Protein AF-A0A352SKY1-F1 (afdb_monomer_lite)

Secondary structure (DSSP, 8-state):
-HHHHIIIIIIHHHHHHTS---HHHHHHHHHHHHHHHHHH--HHHHHHHHHHHIIIII---HHHHHHHHHHHHHH---

Sequence (78 aa):
LGLFIHMVLVYGTLLKVVGKMSLRKFLIAMRPAMLLGFSTSSSSATLPLTMDRVKNHVGVDDEVASFVLPIGATINMD

Structure (mmCIF, N/CA/C/O backbone):
data_AF-A0A352SKY1-F1
#
_entry.id   AF-A0A352SKY1-F1
#
loop_
_atom_site.group_PDB
_atom_site.id
_atom_site.type_symbol
_atom_site.label_atom_id
_atom_site.label_alt_id
_atom_site.label_comp_id
_atom_site.label_asym_id
_atom_site.label_entity_id
_atom_site.label_seq_id
_atom_site.pdbx_PDB_ins_code
_atom_site.Cartn_x
_atom_site.Cartn_y
_atom_site.Cartn_z
_atom_site.occupancy
_atom_site.B_iso_or_equiv
_atom_site.auth_seq_id
_atom_site.auth_comp_id
_atom_site.auth_asym_id
_atom_site.auth_atom_id
_atom_site.pdbx_PDB_model_num
ATOM 1 N N . LEU A 1 1 ? 5.527 -10.151 -16.985 1.00 91.00 1 LEU A N 1
ATOM 2 C CA . LEU A 1 1 ? 4.269 -10.939 -17.014 1.00 91.00 1 LEU A CA 1
ATOM 3 C C . LEU A 1 1 ? 3.995 -11.636 -15.679 1.00 91.00 1 LEU A C 1
ATOM 5 O O . LEU A 1 1 ? 2.940 -11.386 -15.116 1.00 91.00 1 LEU A O 1
ATOM 9 N N . GLY A 1 2 ? 4.933 -12.425 -15.133 1.00 96.06 2 GLY A N 1
ATOM 10 C CA . GLY A 1 2 ? 4.757 -13.122 -13.844 1.00 96.06 2 GLY A CA 1
ATOM 11 C C . GLY A 1 2 ? 4.368 -12.213 -12.669 1.00 96.06 2 GLY A C 1
ATOM 12 O O . GLY A 1 2 ? 3.332 -12.439 -12.060 1.00 96.06 2 GLY A O 1
ATOM 13 N N . LEU A 1 3 ? 5.114 -11.128 -12.429 1.00 92.56 3 LEU A N 1
ATOM 14 C CA . LEU A 1 3 ? 4.818 -10.160 -11.355 1.00 92.56 3 LEU A CA 1
ATOM 15 C C . LEU A 1 3 ? 3.438 -9.501 -11.491 1.00 92.56 3 LEU A C 1
ATOM 17 O O . LEU A 1 3 ? 2.748 -9.274 -10.505 1.00 92.56 3 LEU A O 1
ATOM 21 N N . PHE A 1 4 ? 3.000 -9.237 -12.725 1.00 92.81 4 PHE A N 1
ATOM 22 C CA . PHE A 1 4 ? 1.669 -8.686 -12.975 1.00 92.81 4 PHE A CA 1
ATOM 23 C C . PHE A 1 4 ? 0.572 -9.691 -12.601 1.00 92.81 4 PHE A C 1
ATOM 25 O O . PHE A 1 4 ? -0.399 -9.335 -11.938 1.00 92.81 4 PHE A O 1
ATOM 32 N N . ILE A 1 5 ? 0.748 -10.962 -12.977 1.00 95.38 5 ILE A N 1
ATOM 33 C CA . ILE A 1 5 ? -0.167 -12.042 -12.591 1.00 95.38 5 ILE A CA 1
ATOM 34 C C . ILE A 1 5 ? -0.156 -12.225 -11.070 1.00 95.38 5 ILE A C 1
ATOM 36 O O . ILE A 1 5 ? -1.221 -12.342 -10.473 1.00 95.38 5 ILE A O 1
ATOM 40 N N . HIS A 1 6 ? 1.018 -12.196 -10.438 1.00 93.75 6 HIS A N 1
ATOM 41 C CA . HIS A 1 6 ? 1.159 -12.310 -8.989 1.00 93.75 6 HIS A CA 1
ATOM 42 C C . HIS A 1 6 ? 0.425 -11.173 -8.257 1.00 93.75 6 HIS A C 1
ATOM 44 O O . HIS A 1 6 ? -0.419 -11.426 -7.399 1.00 93.75 6 HIS A O 1
ATOM 50 N N . MET A 1 7 ? 0.628 -9.924 -8.684 1.00 92.50 7 MET A N 1
ATOM 51 C CA . MET A 1 7 ? -0.068 -8.751 -8.145 1.00 92.50 7 MET A CA 1
ATOM 52 C C . MET A 1 7 ? -1.593 -8.845 -8.292 1.00 92.50 7 MET A C 1
ATOM 54 O O . MET A 1 7 ? -2.336 -8.556 -7.354 1.00 92.50 7 MET A O 1
ATOM 58 N N . VAL A 1 8 ? -2.091 -9.241 -9.464 1.00 93.19 8 VAL A N 1
ATOM 59 C CA . VAL A 1 8 ? -3.537 -9.232 -9.731 1.00 93.19 8 VAL A CA 1
ATOM 60 C C . VAL A 1 8 ? -4.236 -10.453 -9.137 1.00 93.19 8 VAL A C 1
ATOM 62 O O . VAL A 1 8 ? -5.302 -10.307 -8.541 1.00 93.19 8 VAL A O 1
ATOM 65 N N . LEU A 1 9 ? -3.667 -11.650 -9.290 1.00 94.38 9 LEU A N 1
ATOM 66 C CA . LEU A 1 9 ? -4.303 -12.892 -8.853 1.00 94.38 9 LEU A CA 1
ATOM 67 C C . LEU A 1 9 ? -3.972 -13.233 -7.406 1.00 94.38 9 LEU A C 1
ATOM 69 O O . LEU A 1 9 ? -4.894 -13.511 -6.651 1.00 94.38 9 LEU A O 1
ATOM 73 N N . VAL A 1 10 ? -2.706 -13.195 -6.987 1.00 94.56 10 VAL A N 1
ATOM 74 C CA . VAL A 1 10 ? -2.336 -13.585 -5.615 1.00 94.56 10 VAL A CA 1
ATOM 75 C C . VAL A 1 10 ? -2.701 -12.466 -4.645 1.00 94.56 10 VAL A C 1
ATOM 77 O O . VAL A 1 10 ? -3.589 -12.637 -3.810 1.00 94.56 10 VAL A O 1
ATOM 80 N N . TYR A 1 11 ? -2.123 -11.277 -4.817 1.00 92.44 11 TYR A N 1
ATOM 81 C CA . TYR A 1 11 ? -2.423 -10.152 -3.928 1.00 92.44 11 TYR A CA 1
ATOM 82 C C . TYR A 1 11 ? -3.852 -9.637 -4.074 1.00 92.44 11 TYR A C 1
ATOM 84 O O . TYR A 1 11 ? -4.502 -9.325 -3.076 1.00 92.44 11 TYR A O 1
ATOM 92 N N . GLY A 1 12 ? -4.391 -9.592 -5.294 1.00 93.12 12 GLY A N 1
ATOM 93 C CA . GLY A 1 12 ? -5.774 -9.168 -5.508 1.00 93.12 12 GLY A CA 1
ATOM 94 C C . GLY A 1 12 ? -6.809 -10.084 -4.851 1.00 93.12 12 GLY A C 1
ATOM 95 O O . GLY A 1 12 ? -7.797 -9.579 -4.309 1.00 93.12 12 GLY A O 1
ATOM 96 N N . THR A 1 13 ? -6.598 -11.405 -4.843 1.00 94.19 13 THR A N 1
ATOM 97 C CA . THR A 1 13 ? -7.507 -12.328 -4.139 1.00 94.19 13 THR A CA 1
ATOM 98 C C . THR A 1 13 ? -7.337 -12.245 -2.628 1.00 94.19 13 THR A C 1
ATOM 100 O O . THR A 1 13 ? -8.348 -12.149 -1.931 1.00 94.19 13 THR A O 1
ATOM 103 N N . LEU A 1 14 ? -6.105 -12.172 -2.114 1.00 94.31 14 LEU A N 1
ATOM 104 C CA . LEU A 1 14 ? -5.841 -11.991 -0.681 1.00 94.31 14 LEU A CA 1
ATOM 105 C C . LEU A 1 14 ? -6.467 -10.702 -0.138 1.00 94.31 14 LEU A C 1
ATOM 107 O O . LEU A 1 14 ? -7.165 -10.736 0.876 1.00 94.31 14 LEU A O 1
ATOM 111 N N . LEU A 1 15 ? -6.310 -9.579 -0.843 1.00 94.25 15 LEU A N 1
ATOM 112 C CA . LEU A 1 15 ? -6.933 -8.306 -0.466 1.00 94.25 15 LEU A CA 1
ATOM 113 C C . LEU A 1 15 ? -8.460 -8.398 -0.426 1.00 94.25 15 LEU A C 1
ATOM 115 O O . LEU A 1 15 ? -9.090 -7.826 0.463 1.00 94.25 15 LEU A O 1
ATOM 119 N N . LYS A 1 16 ? -9.062 -9.131 -1.367 1.00 93.06 16 LYS A N 1
ATOM 120 C CA . LYS A 1 16 ? -10.518 -9.278 -1.445 1.00 93.06 16 LYS A CA 1
ATOM 121 C C . LYS A 1 16 ? -11.071 -10.212 -0.368 1.00 93.06 16 LYS A C 1
ATOM 123 O O . LYS A 1 16 ? -12.116 -9.906 0.199 1.00 93.06 16 LYS A O 1
ATOM 128 N N . VAL A 1 17 ? -10.404 -11.336 -0.109 1.00 95.19 17 VAL A N 1
ATOM 129 C CA . VAL A 1 17 ? -10.881 -12.383 0.811 1.00 95.19 17 VAL A CA 1
ATOM 130 C C . VAL A 1 17 ? -10.530 -12.055 2.261 1.00 95.19 17 VAL A C 1
ATOM 132 O O . VAL A 1 17 ? -11.400 -12.126 3.125 1.00 95.19 17 VAL A O 1
ATOM 135 N N . VAL A 1 18 ? -9.284 -11.657 2.527 1.00 94.69 18 VAL A N 1
ATOM 136 C CA . VAL A 1 18 ? -8.781 -11.378 3.881 1.00 94.69 18 VAL A CA 1
ATOM 137 C C . VAL A 1 18 ? -8.993 -9.911 4.238 1.00 94.69 18 VAL A C 1
ATOM 139 O O . VAL A 1 18 ? -9.648 -9.598 5.227 1.00 94.69 18 VAL A O 1
ATOM 142 N N . GLY A 1 19 ? -8.494 -9.002 3.395 1.00 89.25 19 GLY A N 1
ATOM 143 C CA . GLY A 1 19 ? -8.555 -7.557 3.642 1.00 89.25 19 GLY A CA 1
ATOM 144 C C . GLY A 1 19 ? -9.926 -6.920 3.395 1.00 89.25 19 GLY A C 1
ATOM 145 O O . GLY A 1 19 ? -10.099 -5.735 3.664 1.00 89.25 19 GLY A O 1
ATOM 146 N N . LYS A 1 20 ? -10.894 -7.674 2.847 1.00 92.56 20 LYS A N 1
ATOM 147 C CA . LYS A 1 20 ? -12.236 -7.203 2.448 1.00 92.56 20 LYS A CA 1
ATOM 148 C C . LYS A 1 20 ? -12.210 -5.903 1.626 1.00 92.56 20 LYS A C 1
ATOM 150 O O . LYS A 1 20 ? -13.172 -5.133 1.622 1.00 92.56 20 LYS A O 1
ATOM 155 N N . MET A 1 21 ? -11.124 -5.669 0.887 1.00 91.50 21 MET A N 1
ATOM 156 C CA . MET A 1 21 ? -10.905 -4.468 0.089 1.00 91.50 21 MET A CA 1
ATOM 157 C C . MET A 1 21 ? -10.783 -4.821 -1.390 1.00 91.50 21 MET A C 1
ATOM 159 O O . MET A 1 21 ? -10.138 -5.788 -1.787 1.00 91.50 21 MET A O 1
ATOM 163 N N . SER A 1 22 ? -11.400 -4.010 -2.250 1.00 93.19 22 SER A N 1
ATOM 164 C CA . SER A 1 22 ? -11.262 -4.190 -3.695 1.00 93.19 22 SER A CA 1
ATOM 165 C C . SER A 1 22 ? -9.857 -3.803 -4.165 1.00 93.19 22 SER A C 1
ATOM 167 O O . SER A 1 22 ? -9.392 -2.708 -3.834 1.00 93.19 22 SER A O 1
ATOM 169 N N . LEU A 1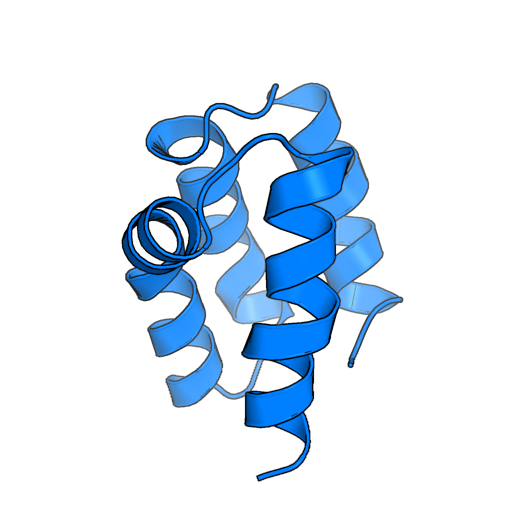 23 ? -9.261 -4.615 -5.042 1.00 91.44 23 LEU A N 1
ATOM 170 C CA . LEU A 1 23 ? -7.967 -4.337 -5.678 1.00 91.44 23 LEU A CA 1
ATOM 171 C C . LEU A 1 23 ? -7.904 -2.931 -6.299 1.00 91.44 23 LEU A C 1
ATOM 173 O O . LEU A 1 23 ? -6.915 -2.226 -6.147 1.00 91.44 23 LEU A O 1
ATOM 177 N N . ARG A 1 24 ? -8.989 -2.467 -6.933 1.00 93.69 24 ARG A N 1
ATOM 178 C CA . ARG A 1 24 ? -9.045 -1.126 -7.536 1.00 93.69 24 ARG A CA 1
ATOM 179 C C . ARG A 1 24 ? -8.813 -0.005 -6.516 1.00 93.69 24 ARG A C 1
ATOM 181 O O . ARG A 1 24 ? -8.045 0.908 -6.797 1.00 93.69 24 ARG A O 1
ATOM 188 N N . LYS A 1 25 ? -9.459 -0.070 -5.344 1.00 93.38 25 LYS A N 1
ATOM 189 C CA . LYS A 1 25 ? -9.265 0.920 -4.269 1.00 93.38 25 LYS A CA 1
ATOM 190 C C . LYS A 1 25 ? -7.820 0.911 -3.770 1.00 93.38 25 LYS A C 1
ATOM 192 O O . LYS A 1 25 ? -7.226 1.978 -3.662 1.00 93.38 25 LYS A O 1
ATOM 197 N N . PHE A 1 26 ? -7.247 -0.278 -3.564 1.00 94.62 26 PHE A N 1
ATOM 198 C CA . PHE A 1 26 ? -5.845 -0.427 -3.171 1.00 94.62 26 PHE A CA 1
ATOM 199 C C . PHE A 1 26 ? -4.892 0.213 -4.183 1.00 94.62 26 PHE A C 1
ATOM 201 O O . PHE A 1 26 ? -4.068 1.042 -3.814 1.00 94.62 26 PHE A O 1
ATOM 208 N N . LEU A 1 27 ? -5.043 -0.112 -5.470 1.00 94.56 27 LEU A N 1
ATOM 209 C CA . LEU A 1 27 ? -4.171 0.407 -6.522 1.00 94.56 27 LEU A CA 1
ATOM 210 C C . LEU A 1 27 ? -4.260 1.931 -6.651 1.00 94.56 27 LEU A C 1
ATOM 212 O O . LEU A 1 27 ? -3.237 2.582 -6.842 1.00 94.56 27 LEU A O 1
ATOM 216 N N . ILE A 1 28 ? -5.457 2.513 -6.518 1.00 95.38 28 ILE A N 1
ATOM 217 C CA . ILE A 1 28 ? -5.638 3.973 -6.530 1.00 95.38 28 ILE A CA 1
ATOM 218 C C . ILE A 1 28 ? -4.944 4.609 -5.320 1.00 95.38 28 ILE A C 1
ATOM 220 O O . ILE A 1 28 ? -4.225 5.596 -5.480 1.00 95.38 28 ILE A O 1
ATOM 224 N N . ALA A 1 29 ? -5.119 4.034 -4.128 1.00 95.50 29 ALA A N 1
ATOM 225 C CA . ALA A 1 29 ? -4.479 4.527 -2.915 1.00 95.50 29 ALA A CA 1
ATOM 226 C C . ALA A 1 29 ? -2.949 4.429 -3.006 1.00 95.50 29 ALA A C 1
ATOM 228 O O . ALA A 1 29 ? -2.267 5.402 -2.704 1.00 95.50 29 ALA A O 1
ATOM 229 N N . MET A 1 30 ? -2.402 3.318 -3.497 1.00 96.56 30 MET A N 1
ATOM 230 C CA . MET A 1 30 ? -0.959 3.050 -3.521 1.00 96.56 30 MET A CA 1
ATOM 231 C C . MET A 1 30 ? -0.221 3.546 -4.773 1.00 96.56 30 MET A C 1
ATOM 233 O O . MET A 1 30 ? 1.008 3.481 -4.818 1.00 96.56 30 MET A O 1
ATOM 237 N N . ARG A 1 31 ? -0.927 4.085 -5.780 1.00 96.19 31 ARG A N 1
ATOM 238 C CA . ARG A 1 31 ? -0.340 4.522 -7.064 1.00 96.19 31 ARG A CA 1
ATOM 239 C C . ARG A 1 31 ? 0.928 5.379 -6.926 1.00 96.19 31 ARG A C 1
ATOM 241 O O . ARG A 1 31 ? 1.883 5.083 -7.638 1.00 96.19 31 ARG A O 1
ATOM 248 N N . PRO A 1 32 ? 0.990 6.402 -6.047 1.00 96.06 32 PRO A N 1
ATOM 249 C CA . PRO A 1 32 ? 2.181 7.245 -5.934 1.00 96.06 32 PRO A CA 1
ATOM 250 C C . PRO A 1 32 ? 3.422 6.474 -5.467 1.00 96.06 32 PRO A C 1
ATOM 252 O O . PRO A 1 32 ? 4.488 6.622 -6.055 1.00 96.06 32 PRO A O 1
ATOM 255 N N . ALA A 1 33 ? 3.273 5.609 -4.459 1.00 96.06 33 ALA A N 1
ATOM 256 C CA . ALA A 1 33 ? 4.367 4.796 -3.933 1.00 96.06 33 ALA A CA 1
ATOM 257 C C . ALA A 1 33 ? 4.848 3.755 -4.954 1.00 96.06 33 ALA A C 1
ATOM 259 O O . ALA A 1 33 ? 6.050 3.594 -5.142 1.00 96.06 33 ALA A O 1
ATOM 260 N N . MET A 1 34 ? 3.919 3.115 -5.676 1.00 94.88 34 MET A N 1
ATOM 261 C CA . MET A 1 34 ? 4.263 2.173 -6.747 1.00 94.88 34 MET A CA 1
ATOM 262 C C . MET A 1 34 ? 5.031 2.847 -7.891 1.00 94.88 34 MET A C 1
ATOM 264 O O . MET A 1 34 ? 6.016 2.297 -8.376 1.00 94.88 34 MET A O 1
ATOM 268 N N . LEU A 1 35 ? 4.612 4.045 -8.313 1.00 96.12 35 LEU A N 1
ATOM 269 C CA . LEU A 1 35 ? 5.307 4.800 -9.360 1.00 96.12 35 LEU A CA 1
ATOM 270 C C . LEU A 1 35 ? 6.692 5.263 -8.906 1.00 96.12 35 LEU A C 1
ATOM 272 O O . LEU A 1 35 ? 7.640 5.180 -9.683 1.00 96.12 35 LEU A O 1
ATOM 276 N N . LEU A 1 36 ? 6.817 5.711 -7.653 1.00 96.31 36 LEU A N 1
ATOM 277 C CA . LEU A 1 36 ? 8.112 6.067 -7.082 1.00 96.31 36 LEU A CA 1
ATOM 278 C C . LEU A 1 36 ? 9.039 4.849 -7.055 1.00 96.31 36 LEU A C 1
ATOM 280 O O . LEU A 1 36 ? 10.155 4.948 -7.544 1.00 96.31 36 LEU A O 1
ATOM 284 N N . GLY A 1 37 ? 8.567 3.701 -6.564 1.00 94.81 37 GLY A N 1
ATOM 285 C CA . GLY A 1 37 ? 9.355 2.466 -6.503 1.00 94.81 37 GLY A CA 1
ATOM 286 C C . GLY A 1 37 ? 9.771 1.957 -7.872 1.00 94.81 37 GLY A C 1
ATOM 287 O O . GLY A 1 37 ? 10.906 1.531 -8.043 1.00 94.81 37 GLY A O 1
ATOM 288 N N . PHE A 1 38 ? 8.898 2.075 -8.871 1.00 94.19 38 PHE A N 1
ATOM 289 C CA . PHE A 1 38 ? 9.250 1.769 -10.255 1.00 94.19 38 PHE A CA 1
ATOM 290 C C . PHE A 1 38 ? 10.327 2.721 -10.794 1.00 94.19 38 PHE A C 1
ATOM 292 O O . PHE A 1 38 ? 11.283 2.282 -11.426 1.00 94.19 38 PHE A O 1
ATOM 299 N N . SER A 1 39 ? 10.204 4.021 -10.513 1.00 96.62 39 SER A N 1
ATOM 300 C CA . SER A 1 39 ? 11.156 5.030 -10.985 1.00 96.62 39 SER A CA 1
ATOM 301 C C . SER A 1 39 ? 12.515 4.952 -10.289 1.00 96.62 39 SER A C 1
ATOM 303 O O . SER A 1 39 ? 13.524 5.270 -10.912 1.00 96.62 39 SER A O 1
ATOM 305 N N . THR A 1 40 ? 12.554 4.593 -9.006 1.00 95.44 40 THR A N 1
ATOM 306 C CA . THR A 1 40 ? 13.787 4.557 -8.201 1.00 95.44 40 THR A CA 1
ATOM 307 C C . THR A 1 40 ? 14.377 3.159 -8.078 1.00 95.44 40 THR A C 1
ATOM 309 O O . THR A 1 40 ? 15.525 3.026 -7.665 1.00 95.44 40 THR A O 1
ATOM 312 N N . SER A 1 41 ? 13.608 2.119 -8.416 1.00 92.94 41 SER A N 1
ATOM 313 C CA . SER A 1 41 ? 13.970 0.707 -8.237 1.00 92.94 41 SER A CA 1
ATOM 314 C C . SER A 1 41 ? 14.400 0.359 -6.801 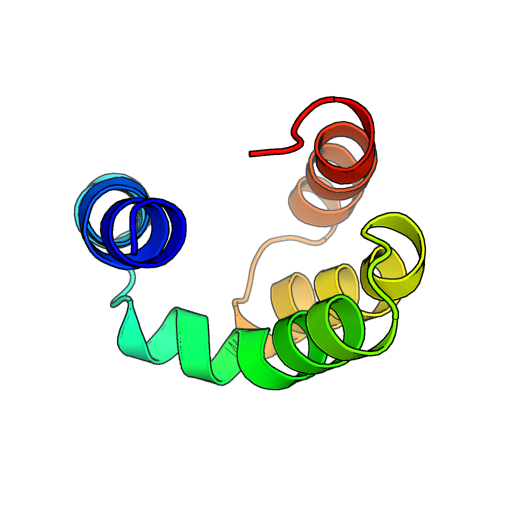1.00 92.94 41 SER A C 1
ATOM 316 O O . SER A 1 41 ? 15.233 -0.521 -6.596 1.00 92.94 41 SER A O 1
ATOM 318 N N . SER A 1 42 ? 13.857 1.055 -5.792 1.00 90.50 42 SER A N 1
ATOM 319 C CA . SER A 1 42 ? 14.251 0.893 -4.385 1.00 90.50 42 SER A CA 1
ATOM 320 C C . SER A 1 42 ? 13.052 0.847 -3.438 1.00 90.50 42 SER A C 1
ATOM 322 O O . SER A 1 42 ? 12.313 1.824 -3.310 1.00 90.50 42 SER A O 1
ATOM 324 N N . SER A 1 43 ? 12.901 -0.259 -2.702 1.00 90.06 43 SER A N 1
ATOM 325 C CA . SER A 1 43 ? 11.853 -0.424 -1.683 1.00 90.06 43 SER A CA 1
ATOM 326 C C . SER A 1 43 ? 12.035 0.545 -0.512 1.00 90.06 43 SER A C 1
ATOM 328 O O . SER A 1 43 ? 11.087 1.232 -0.129 1.00 90.06 43 SER A O 1
ATOM 330 N N . SER A 1 44 ? 13.262 0.699 -0.001 1.00 89.88 44 SER A N 1
ATOM 331 C CA . SER A 1 44 ? 13.567 1.597 1.124 1.00 89.88 44 SER A CA 1
ATOM 332 C C . SER A 1 44 ? 13.306 3.067 0.793 1.00 89.88 44 SER A C 1
ATOM 334 O O . SER A 1 44 ? 12.834 3.811 1.649 1.00 89.88 44 SER A O 1
ATOM 336 N N . ALA A 1 45 ? 13.535 3.482 -0.459 1.00 91.56 45 ALA A N 1
ATOM 337 C CA . ALA A 1 45 ? 13.226 4.841 -0.906 1.00 91.56 45 ALA A CA 1
ATOM 338 C 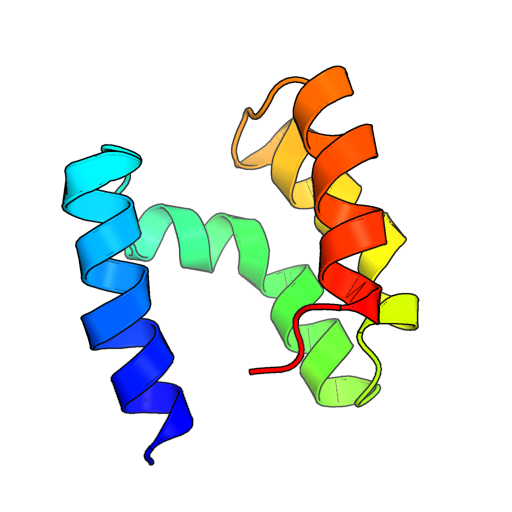C . ALA A 1 45 ? 11.714 5.132 -0.921 1.00 91.56 45 ALA A C 1
ATOM 340 O O . ALA A 1 45 ? 11.303 6.280 -0.768 1.00 91.56 45 ALA A O 1
ATOM 341 N N . THR A 1 46 ? 10.874 4.104 -1.087 1.00 94.19 46 THR A N 1
ATOM 342 C CA . THR A 1 46 ? 9.409 4.262 -1.078 1.00 94.19 46 THR A CA 1
ATOM 343 C C . THR A 1 46 ? 8.781 4.160 0.299 1.00 94.19 46 THR A C 1
ATOM 345 O O . THR A 1 46 ? 7.657 4.625 0.466 1.00 94.19 46 THR A O 1
ATOM 348 N N . LEU A 1 47 ? 9.477 3.585 1.283 1.00 94.81 47 LEU A N 1
ATOM 349 C CA . LEU A 1 47 ? 8.936 3.304 2.612 1.00 94.81 47 LEU A CA 1
ATOM 350 C C . LEU A 1 47 ? 8.202 4.496 3.259 1.00 94.81 47 LEU A C 1
ATOM 352 O O . LEU A 1 47 ? 7.047 4.305 3.640 1.00 94.81 47 LEU A O 1
ATOM 356 N N . PRO A 1 48 ? 8.766 5.722 3.346 1.00 94.44 48 PRO A N 1
ATOM 357 C CA . PRO A 1 48 ? 8.057 6.844 3.970 1.00 94.44 48 PRO A CA 1
ATOM 358 C C . PRO A 1 48 ? 6.770 7.223 3.226 1.00 94.44 48 PRO A C 1
ATOM 360 O O . PRO A 1 48 ? 5.762 7.543 3.854 1.00 94.44 48 PRO A O 1
ATOM 363 N N . LEU A 1 49 ? 6.768 7.131 1.893 1.00 96.44 49 LEU A N 1
ATOM 364 C CA . LEU A 1 49 ? 5.574 7.393 1.094 1.00 96.44 49 LEU A CA 1
ATOM 365 C C . LEU A 1 49 ? 4.547 6.268 1.263 1.00 96.44 49 LEU A C 1
ATOM 367 O O . LEU A 1 49 ? 3.371 6.543 1.466 1.00 96.44 49 LEU A O 1
ATOM 371 N N . THR A 1 50 ? 4.971 5.004 1.240 1.00 96.56 50 THR A N 1
ATOM 372 C CA . THR A 1 50 ? 4.108 3.839 1.485 1.00 96.56 50 THR A CA 1
ATOM 373 C C . THR A 1 50 ? 3.418 3.928 2.845 1.00 96.56 50 THR A C 1
ATOM 375 O O . THR A 1 50 ? 2.213 3.704 2.927 1.00 96.56 50 THR A O 1
ATOM 378 N N . MET A 1 51 ? 4.148 4.330 3.888 1.00 96.31 51 MET A N 1
ATOM 379 C CA . MET A 1 51 ? 3.612 4.568 5.231 1.00 96.31 51 MET A CA 1
ATOM 380 C C . MET A 1 51 ? 2.487 5.612 5.225 1.00 96.31 51 MET A C 1
ATOM 382 O O . MET A 1 51 ? 1.414 5.353 5.768 1.00 96.31 51 MET A O 1
ATOM 386 N N . ASP A 1 52 ? 2.692 6.756 4.566 1.00 96.31 52 ASP A N 1
ATOM 387 C CA . ASP A 1 52 ? 1.663 7.795 4.416 1.00 96.31 52 ASP A CA 1
ATOM 388 C C . ASP A 1 52 ? 0.425 7.280 3.666 1.00 96.31 52 ASP A C 1
ATOM 390 O O . ASP A 1 52 ? -0.711 7.463 4.111 1.00 96.31 52 ASP A O 1
ATOM 394 N N . ARG A 1 53 ? 0.621 6.584 2.538 1.00 97.19 53 ARG A N 1
ATOM 395 C CA . ARG A 1 53 ? -0.497 6.051 1.744 1.00 97.19 53 ARG A CA 1
ATOM 396 C C . ARG A 1 53 ? -1.311 5.036 2.544 1.00 97.19 53 ARG A C 1
ATOM 398 O O . ARG A 1 53 ? -2.539 5.083 2.513 1.00 97.19 53 ARG A O 1
ATOM 405 N N . VAL A 1 54 ? -0.651 4.148 3.278 1.00 96.00 54 VAL A N 1
ATOM 406 C CA . VAL A 1 54 ? -1.303 3.099 4.071 1.00 96.00 54 VAL A CA 1
ATOM 407 C C . VAL A 1 54 ? -2.099 3.692 5.239 1.00 96.00 54 VAL A C 1
ATOM 409 O O . VAL A 1 54 ? -3.263 3.333 5.423 1.00 96.00 54 VAL A O 1
ATOM 412 N N . LYS A 1 55 ? -1.535 4.666 5.957 1.00 95.62 55 LYS A N 1
ATOM 413 C CA . LYS A 1 55 ? -2.210 5.328 7.084 1.00 95.62 55 LYS A CA 1
ATOM 414 C C . LYS A 1 55 ? -3.357 6.228 6.619 1.00 95.62 55 LYS A C 1
ATOM 416 O O . LYS A 1 55 ? -4.496 6.056 7.037 1.00 95.62 55 LYS A O 1
ATOM 421 N N . ASN A 1 56 ? -3.084 7.133 5.679 1.00 95.94 56 ASN A N 1
ATOM 422 C CA . ASN A 1 56 ? -4.005 8.224 5.338 1.00 95.94 56 ASN A CA 1
ATOM 423 C C . ASN A 1 56 ? -4.976 7.904 4.191 1.00 95.94 56 ASN A C 1
ATOM 425 O O . ASN A 1 56 ? -5.981 8.593 4.035 1.00 95.94 56 ASN A O 1
ATOM 429 N N . HIS A 1 57 ? -4.694 6.888 3.366 1.00 95.56 57 HIS A N 1
ATOM 430 C CA . HIS A 1 57 ? -5.509 6.579 2.179 1.00 95.56 57 HIS A CA 1
ATOM 431 C C . HIS A 1 57 ? -6.068 5.155 2.169 1.00 95.56 57 HIS A C 1
ATOM 433 O O . HIS A 1 57 ? -7.106 4.922 1.547 1.00 95.56 57 HIS A O 1
ATOM 439 N N . VAL A 1 58 ? -5.396 4.207 2.827 1.00 93.81 58 VAL A N 1
ATOM 440 C CA . VAL A 1 58 ? -5.911 2.841 3.026 1.00 93.81 58 VAL A CA 1
ATOM 441 C C . VAL A 1 58 ? -6.633 2.714 4.372 1.00 93.81 58 VAL A C 1
ATOM 443 O O . VAL A 1 58 ? -7.592 1.952 4.458 1.00 93.81 58 VAL A O 1
ATOM 446 N N . GLY A 1 59 ? -6.243 3.505 5.379 1.00 92.50 59 GLY A N 1
ATOM 447 C CA . GLY A 1 59 ? -6.896 3.549 6.690 1.00 92.50 59 GLY A CA 1
ATOM 448 C C . GLY A 1 59 ? -6.427 2.453 7.644 1.00 92.50 59 GLY A C 1
ATOM 449 O O . GLY A 1 59 ? -7.214 1.973 8.453 1.00 92.50 59 GLY A O 1
ATOM 450 N N . VAL A 1 60 ? -5.174 2.012 7.514 1.00 94.81 60 VAL A N 1
ATOM 451 C CA . VAL A 1 60 ? -4.560 1.068 8.458 1.00 94.81 60 VAL A CA 1
ATOM 452 C C . VAL A 1 60 ? -4.049 1.833 9.674 1.00 94.81 60 VAL A C 1
ATOM 454 O O . VAL A 1 60 ? -3.472 2.911 9.522 1.00 94.81 60 VAL A O 1
ATOM 457 N N . ASP A 1 61 ? -4.224 1.252 10.861 1.00 96.31 61 ASP A N 1
ATOM 458 C CA . ASP A 1 61 ? -3.723 1.817 12.113 1.00 96.31 61 ASP A CA 1
ATOM 459 C C . ASP A 1 61 ? -2.217 2.098 12.069 1.00 96.31 61 ASP A C 1
ATOM 461 O O . ASP A 1 61 ? -1.423 1.322 11.521 1.00 96.31 61 ASP A O 1
ATOM 465 N N . ASP A 1 62 ? -1.824 3.213 12.690 1.00 93.75 62 ASP A N 1
ATOM 466 C CA . ASP A 1 62 ? -0.441 3.690 12.694 1.00 93.75 62 ASP A CA 1
ATOM 467 C C . ASP A 1 62 ? 0.524 2.633 13.233 1.00 93.75 62 ASP A C 1
ATOM 469 O O . ASP A 1 62 ? 1.556 2.375 12.618 1.00 93.75 62 ASP A O 1
ATOM 473 N N . GLU A 1 63 ? 0.149 1.980 14.333 1.00 95.31 63 GLU A N 1
ATOM 474 C CA . GLU A 1 63 ? 0.961 0.970 15.010 1.00 95.31 63 GLU A CA 1
ATOM 475 C C . GLU A 1 63 ? 1.231 -0.242 14.107 1.00 95.31 63 GLU A C 1
ATOM 477 O O . GLU A 1 63 ? 2.375 -0.679 13.963 1.00 95.31 63 GLU A O 1
ATOM 482 N N . VAL A 1 64 ? 0.200 -0.728 13.407 1.00 94.94 64 VAL A N 1
ATOM 483 C CA . VAL A 1 64 ? 0.321 -1.856 12.474 1.00 94.94 64 VAL A CA 1
ATOM 484 C C . VAL A 1 64 ? 1.198 -1.472 11.283 1.00 94.94 64 VAL A C 1
ATOM 486 O O . VAL A 1 64 ? 2.103 -2.220 10.910 1.00 94.94 64 VAL A O 1
ATOM 489 N N . ALA A 1 65 ? 0.971 -0.293 10.700 1.00 94.81 65 ALA A N 1
ATOM 490 C CA . ALA A 1 65 ? 1.760 0.203 9.577 1.00 94.81 65 ALA A CA 1
ATOM 491 C C . ALA A 1 65 ? 3.239 0.394 9.961 1.00 94.81 65 ALA A C 1
ATOM 493 O O . ALA A 1 65 ? 4.126 -0.074 9.248 1.00 94.81 65 ALA A O 1
ATOM 494 N N . SER A 1 66 ? 3.501 1.032 11.105 1.00 94.19 66 SER A N 1
ATOM 495 C CA . SER A 1 66 ? 4.842 1.347 11.613 1.00 94.19 66 SER A CA 1
ATOM 496 C C . SER A 1 66 ? 5.646 0.117 12.017 1.00 94.19 66 SER A C 1
ATOM 498 O O . SER A 1 66 ? 6.872 0.162 11.960 1.00 94.19 66 SER A O 1
ATOM 500 N N . PHE A 1 67 ? 4.987 -0.988 12.365 1.00 95.19 67 PHE A N 1
ATOM 501 C CA . PHE A 1 67 ? 5.661 -2.246 12.669 1.00 95.19 67 PHE A CA 1
ATOM 502 C C . PHE A 1 67 ? 5.884 -3.117 11.423 1.00 95.19 67 PHE A C 1
ATOM 504 O O . PHE A 1 67 ? 6.998 -3.571 11.164 1.00 95.19 67 PHE A O 1
ATOM 511 N N . VAL A 1 68 ? 4.837 -3.344 10.623 1.00 95.44 68 VAL A N 1
ATOM 512 C CA . VAL A 1 68 ? 4.867 -4.342 9.540 1.00 95.44 68 VAL A CA 1
ATOM 513 C C . VAL A 1 68 ? 5.629 -3.844 8.312 1.00 95.44 68 VAL A C 1
ATOM 515 O O . VAL A 1 68 ? 6.391 -4.604 7.715 1.00 95.44 68 VAL A O 1
ATOM 518 N N . LEU A 1 69 ? 5.455 -2.577 7.918 1.00 94.62 69 LEU A N 1
ATOM 519 C CA . LEU A 1 69 ? 6.014 -2.069 6.658 1.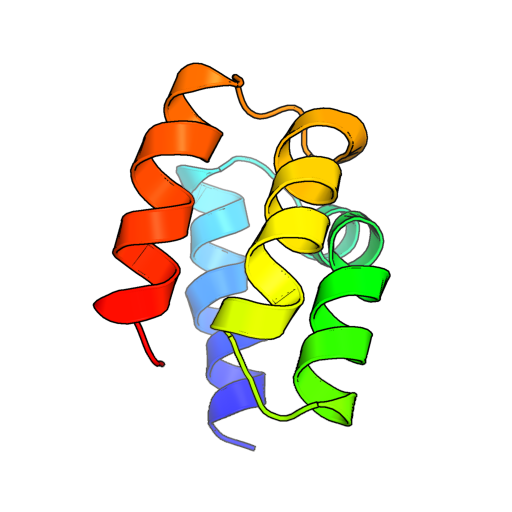00 94.62 69 LEU A CA 1
ATOM 520 C C . LEU A 1 69 ? 7.554 -1.996 6.645 1.00 94.62 69 LEU A C 1
ATOM 522 O O . LEU A 1 69 ? 8.133 -2.390 5.631 1.00 94.62 69 LEU A O 1
ATOM 526 N N . PRO A 1 70 ? 8.253 -1.570 7.719 1.00 93.12 70 PRO A N 1
ATOM 527 C CA . PRO A 1 70 ? 9.719 -1.577 7.738 1.00 93.12 70 PRO A CA 1
ATOM 528 C C . PRO A 1 70 ? 10.322 -2.987 7.689 1.00 93.12 70 PRO A C 1
ATOM 530 O O . PRO A 1 70 ? 11.309 -3.215 6.987 1.00 93.12 70 PRO A O 1
ATOM 533 N N . ILE A 1 71 ? 9.704 -3.943 8.393 1.00 94.25 71 ILE A N 1
ATOM 534 C CA . ILE A 1 71 ? 10.114 -5.354 8.364 1.00 94.25 71 ILE A CA 1
ATOM 535 C C . ILE A 1 71 ? 9.900 -5.923 6.957 1.00 94.25 71 ILE A C 1
ATOM 537 O O . ILE A 1 71 ? 10.805 -6.536 6.388 1.00 94.25 71 ILE A O 1
ATOM 541 N N . GLY A 1 72 ? 8.735 -5.651 6.363 1.00 90.88 72 GLY A N 1
ATOM 542 C CA . GLY A 1 72 ? 8.405 -6.056 5.001 1.00 90.88 72 GLY A CA 1
ATOM 543 C C . GLY A 1 72 ? 9.392 -5.516 3.969 1.00 90.88 72 GLY A C 1
ATOM 544 O O . GLY A 1 72 ? 9.876 -6.282 3.151 1.00 90.88 72 GLY A O 1
ATOM 545 N N . ALA A 1 73 ? 9.781 -4.241 4.053 1.00 89.88 73 ALA A N 1
ATOM 546 C CA . ALA A 1 73 ? 10.704 -3.625 3.095 1.00 89.88 73 ALA A CA 1
ATOM 547 C C . ALA A 1 73 ? 12.098 -4.285 3.034 1.00 89.88 73 ALA A C 1
ATOM 549 O O . ALA A 1 73 ? 12.806 -4.101 2.045 1.00 89.88 73 ALA A O 1
ATOM 550 N N . THR A 1 74 ? 12.488 -5.032 4.072 1.00 87.44 74 THR A N 1
ATOM 551 C CA . THR A 1 74 ? 13.797 -5.702 4.154 1.00 87.44 74 THR A CA 1
ATOM 552 C C . THR A 1 74 ? 13.698 -7.214 3.952 1.00 87.44 74 THR A C 1
ATOM 554 O O . THR A 1 74 ? 14.579 -7.804 3.335 1.00 87.44 74 THR A O 1
ATOM 557 N N . ILE A 1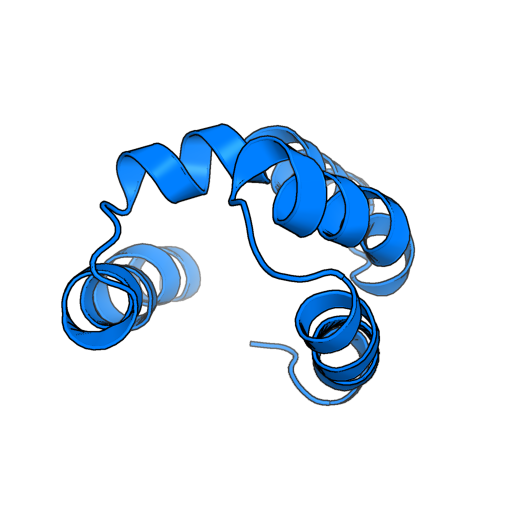 75 ? 12.650 -7.855 4.481 1.00 91.56 75 ILE A N 1
ATOM 558 C CA . ILE A 1 75 ? 12.514 -9.323 4.487 1.00 91.56 75 ILE A CA 1
ATOM 559 C C . ILE A 1 75 ? 11.677 -9.820 3.300 1.00 91.56 75 ILE A C 1
ATOM 561 O O . ILE A 1 75 ? 11.901 -10.923 2.806 1.00 91.56 75 ILE A O 1
ATOM 565 N N . ASN A 1 76 ? 10.721 -9.017 2.832 1.00 85.25 76 ASN A N 1
ATOM 566 C CA . ASN A 1 76 ? 9.767 -9.388 1.795 1.00 85.25 76 ASN A CA 1
ATOM 567 C C . ASN A 1 76 ? 10.084 -8.637 0.486 1.00 85.25 76 ASN A C 1
ATOM 569 O O . ASN A 1 76 ? 9.866 -7.429 0.389 1.00 85.25 76 ASN A O 1
ATOM 573 N N . MET A 1 77 ? 10.626 -9.351 -0.506 1.00 86.94 77 MET A N 1
ATOM 574 C CA . MET A 1 77 ? 11.125 -8.789 -1.776 1.00 86.94 77 MET A CA 1
ATOM 575 C C . MET A 1 77 ? 10.610 -9.560 -3.005 1.00 86.94 77 MET A C 1
ATOM 577 O O . MET A 1 77 ? 11.385 -9.913 -3.895 1.00 86.94 77 MET A O 1
ATOM 581 N N . ASP A 1 78 ? 9.321 -9.876 -3.024 1.00 80.00 78 ASP A N 1
ATOM 582 C CA . ASP A 1 78 ? 8.631 -10.513 -4.154 1.00 80.00 78 ASP A CA 1
ATOM 583 C C . ASP A 1 78 ? 8.085 -9.525 -5.207 1.00 80.00 78 ASP A C 1
ATOM 585 O O . ASP A 1 78 ? 7.981 -8.307 -4.923 1.00 80.00 78 ASP A O 1
#

pLDDT: mean 93.65, std 2.81, range [80.0, 97.19]

Radius of gyration: 12.25 Å; chains: 1; bounding box: 26×22×32 Å

Foldseek 3Di:
DVVVCCLCPVVQVCCCPPVVDHSVQ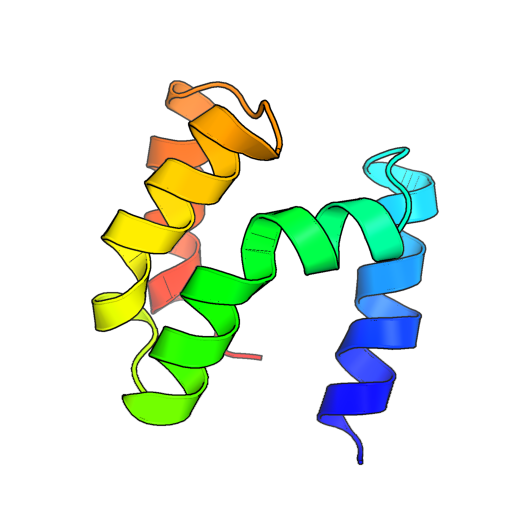VCVLCVVLVVVCVVVVALVVSLVVNLCSCVPRVPDDNVCSVPPSVVCRPPPDD